Protein AF-A0A1R3JN02-F1 (afdb_monomer_lite)

Organism: NCBI:txid93759

pLDDT: mean 73.79, std 17.08, range [38.53, 96.44]

Secondary structure (DSSP, 8-state):
--TT---TT-EEEEEETTTTEEEEEEEEEEEEEE-TTS-EEEEEEEEEEEE-S-----PPPPTTT---TT--EEEEEEHHHHHTTT---THHHHHHTT-SHHHHHHHHHHHHHHHHHHT-

Sequence (120 aa):
MGLNTLNPGDHIYSYRQIHTFSHHGIYVGKGTVTKLNNEEVEINDAVIHFMGFGKCSNQIPCEKCGHSSRRIGVAITCLDCFLQGEAQSNQFAGSIFGFGLGGLAAYNIAKGIHEVITED

InterPro domains:
  IPR007053 LRAT domain [PF04970] (6-87)

Foldseek 3Di:
DPPPDADAQDWDWEAADPRPDIKIWTFHQWDWAQAPVRDIDIDGQKIFTQAADDDADPDDQDPGRNDHNPDHGTHIDHPCVRCVRPPDDCPVVCVVVQVDPVNVVVVVVVVVVVVVVVVD

Radius of gyration: 19.95 Å; chains: 1; bounding box: 51×23×56 Å

Structure (mmCIF, N/CA/C/O backbone):
data_AF-A0A1R3JN02-F1
#
_entry.id   AF-A0A1R3JN02-F1
#
loop_
_atom_site.group_PDB
_atom_site.id
_atom_site.type_symbol
_atom_site.label_atom_id
_atom_site.label_alt_id
_atom_site.label_comp_id
_atom_site.label_asym_id
_atom_site.label_entity_id
_atom_site.label_seq_id
_atom_site.pdbx_PDB_ins_code
_atom_site.Cartn_x
_atom_site.Cartn_y
_atom_site.Cartn_z
_atom_site.occupancy
_atom_site.B_iso_or_equiv
_atom_site.auth_seq_id
_atom_site.auth_comp_id
_atom_site.auth_asym_id
_atom_site.auth_atom_id
_atom_site.pdbx_PDB_model_num
ATOM 1 N N . MET A 1 1 ? 1.037 6.866 -12.573 1.00 42.72 1 MET A N 1
ATOM 2 C CA . MET A 1 1 ? -0.183 6.234 -13.115 1.00 42.72 1 MET A CA 1
ATOM 3 C C . MET A 1 1 ? -1.359 7.085 -12.676 1.00 42.72 1 MET A C 1
ATOM 5 O O . MET A 1 1 ? -1.351 7.522 -11.532 1.00 42.72 1 MET A O 1
ATOM 9 N N . GLY A 1 2 ? -2.277 7.431 -13.582 1.00 39.78 2 GLY A N 1
ATOM 10 C CA . GLY A 1 2 ? -3.469 8.202 -13.215 1.00 39.78 2 GLY A CA 1
ATOM 11 C C . GLY A 1 2 ? -4.318 7.399 -12.231 1.00 39.78 2 GLY A C 1
ATOM 12 O O . GLY A 1 2 ? -4.494 6.204 -12.435 1.00 39.78 2 GLY A O 1
ATOM 13 N N . LEU A 1 3 ? -4.821 8.040 -11.174 1.00 48.88 3 LEU A N 1
ATOM 14 C CA . LEU A 1 3 ? -5.574 7.422 -10.067 1.00 48.88 3 LEU A CA 1
ATOM 15 C C . LEU A 1 3 ? -6.886 6.703 -10.474 1.00 48.88 3 LEU A C 1
ATOM 17 O O . LEU A 1 3 ? -7.601 6.220 -9.606 1.00 48.88 3 LEU A O 1
ATOM 21 N N . ASN A 1 4 ? -7.213 6.602 -11.765 1.00 53.69 4 ASN A N 1
ATOM 22 C CA . ASN A 1 4 ? -8.535 6.193 -12.248 1.00 53.69 4 ASN A CA 1
ATOM 23 C C . ASN A 1 4 ? -8.646 4.710 -12.659 1.00 53.69 4 ASN A C 1
ATOM 25 O O . ASN A 1 4 ? -9.642 4.341 -13.273 1.00 53.69 4 ASN A O 1
ATOM 29 N N . THR A 1 5 ? -7.654 3.859 -12.366 1.00 70.31 5 THR A N 1
ATOM 30 C CA . THR A 1 5 ? -7.660 2.440 -12.790 1.00 70.31 5 THR A CA 1
ATOM 31 C C . THR A 1 5 ? -6.955 1.502 -11.800 1.00 70.31 5 THR A C 1
ATOM 33 O O . THR A 1 5 ? -6.136 0.690 -12.221 1.00 70.31 5 THR A O 1
ATOM 36 N N . LEU A 1 6 ? -7.197 1.632 -10.493 1.00 83.19 6 LEU A N 1
ATOM 37 C CA . LEU A 1 6 ? -6.716 0.635 -9.528 1.00 83.19 6 LEU A CA 1
ATOM 38 C C . LEU A 1 6 ? -7.775 -0.449 -9.325 1.00 83.19 6 LEU A C 1
ATOM 40 O O . LEU A 1 6 ? -8.900 -0.150 -8.928 1.00 83.19 6 LEU A O 1
ATOM 44 N N . ASN A 1 7 ? -7.402 -1.701 -9.580 1.00 90.06 7 ASN A N 1
ATOM 45 C CA . ASN A 1 7 ? -8.220 -2.878 -9.317 1.00 90.06 7 ASN A CA 1
ATOM 46 C C . ASN A 1 7 ? -7.667 -3.658 -8.117 1.00 90.06 7 ASN A C 1
ATOM 48 O O . ASN A 1 7 ? -6.447 -3.734 -7.940 1.00 90.06 7 ASN A O 1
ATOM 52 N N . PRO A 1 8 ? -8.531 -4.261 -7.280 1.00 93.50 8 PRO A N 1
ATOM 53 C CA . PRO A 1 8 ? -8.083 -5.154 -6.219 1.00 93.50 8 PRO A CA 1
ATOM 54 C C . PRO A 1 8 ? -7.126 -6.232 -6.747 1.00 93.50 8 PRO A C 1
ATOM 56 O O . PRO A 1 8 ? -7.436 -6.926 -7.714 1.00 93.50 8 PRO A O 1
ATOM 59 N N . GLY A 1 9 ? -5.970 -6.372 -6.100 1.00 87.62 9 GLY A N 1
ATOM 60 C CA . GLY A 1 9 ? -4.883 -7.265 -6.505 1.00 87.62 9 GLY A CA 1
ATOM 61 C C . GLY A 1 9 ? -3.746 -6.580 -7.268 1.00 87.62 9 GLY A C 1
ATOM 62 O O . GLY A 1 9 ? -2.682 -7.184 -7.407 1.00 87.62 9 GLY A O 1
ATOM 63 N N . ASP A 1 10 ? -3.913 -5.330 -7.709 1.00 88.94 10 ASP A N 1
ATOM 64 C CA . ASP A 1 10 ? -2.857 -4.605 -8.416 1.00 88.94 10 ASP A CA 1
ATOM 65 C C . ASP A 1 10 ? -1.643 -4.368 -7.513 1.00 88.94 10 ASP A C 1
ATOM 67 O O . ASP A 1 10 ? -1.746 -3.814 -6.415 1.00 88.94 10 ASP A O 1
ATOM 71 N N . HIS A 1 11 ? -0.460 -4.733 -8.009 1.00 88.81 11 HIS A N 1
ATOM 72 C CA . HIS A 1 11 ? 0.794 -4.300 -7.408 1.00 88.81 11 HIS A CA 1
ATOM 73 C C . HIS A 1 11 ? 1.018 -2.817 -7.716 1.00 88.81 11 HIS A C 1
ATOM 75 O O . HIS A 1 11 ? 1.111 -2.405 -8.873 1.00 88.81 11 HIS A O 1
ATOM 81 N N . ILE A 1 12 ? 1.142 -2.020 -6.662 1.00 87.06 12 ILE A N 1
ATOM 82 C CA . ILE A 1 12 ? 1.363 -0.581 -6.719 1.00 87.06 12 ILE A CA 1
ATOM 83 C C . ILE A 1 12 ? 2.705 -0.228 -6.083 1.00 87.06 12 ILE A C 1
ATOM 85 O O . ILE A 1 12 ? 3.173 -0.886 -5.152 1.00 87.06 12 ILE A O 1
ATOM 89 N N . TYR A 1 13 ? 3.334 0.837 -6.570 1.00 84.31 13 TYR A N 1
ATOM 90 C CA . TYR A 1 13 ? 4.567 1.367 -5.999 1.00 84.31 13 TYR A CA 1
ATOM 91 C C . TYR A 1 13 ? 4.531 2.899 -5.946 1.00 84.31 13 TYR A C 1
ATOM 93 O O . TYR A 1 13 ? 3.916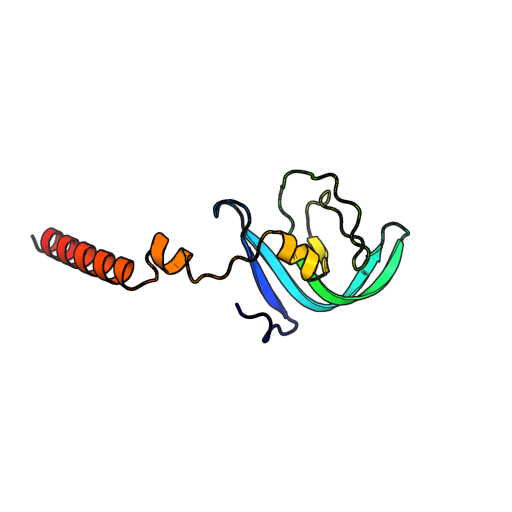 3.546 -6.797 1.00 84.31 13 TYR A O 1
ATOM 101 N N . SER A 1 14 ? 5.188 3.485 -4.945 1.00 77.25 14 SER A N 1
ATOM 102 C CA . SER A 1 14 ? 5.395 4.932 -4.817 1.00 77.25 14 SER A CA 1
ATOM 103 C C . SER A 1 14 ? 6.871 5.222 -4.524 1.00 77.25 14 SER A C 1
ATOM 105 O O . SER A 1 14 ? 7.515 4.51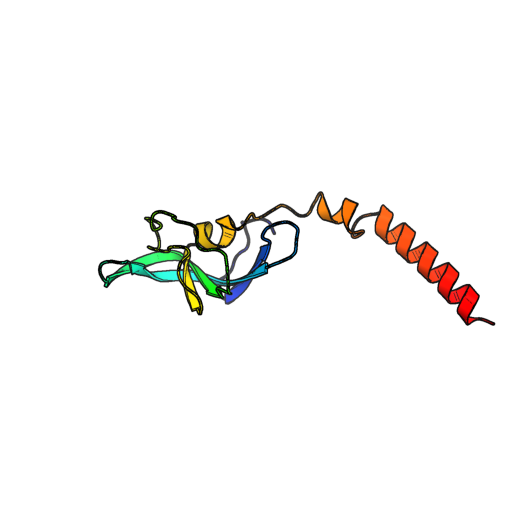2 -3.753 1.00 77.25 14 SER A O 1
ATOM 107 N N . TYR A 1 15 ? 7.449 6.233 -5.174 1.00 67.81 15 TYR A N 1
ATOM 108 C CA . TYR A 1 15 ? 8.845 6.630 -4.943 1.00 67.81 15 TYR A CA 1
ATOM 109 C C . TYR A 1 15 ? 8.939 7.605 -3.765 1.00 67.81 15 TYR A C 1
ATOM 111 O O . TYR A 1 15 ? 8.074 8.456 -3.622 1.00 67.81 15 TYR A O 1
ATOM 119 N N . ARG A 1 16 ? 10.005 7.524 -2.956 1.00 64.25 16 ARG A N 1
ATOM 120 C CA . ARG A 1 16 ? 10.381 8.556 -1.969 1.00 64.25 16 ARG A CA 1
ATOM 121 C C . ARG A 1 16 ? 11.745 9.157 -2.311 1.00 64.25 16 ARG A C 1
ATOM 123 O O . ARG A 1 16 ? 12.605 8.462 -2.842 1.00 64.25 16 ARG A O 1
ATOM 130 N N . GLN A 1 17 ? 11.921 10.436 -1.955 1.00 50.69 17 GLN A N 1
ATOM 131 C CA . GLN A 1 17 ? 13.187 11.190 -1.860 1.00 50.69 17 GLN A CA 1
ATOM 132 C C . GLN A 1 17 ? 14.287 10.784 -2.860 1.00 50.69 17 GLN A C 1
ATOM 134 O O . GLN A 1 17 ? 15.063 9.856 -2.624 1.00 50.69 17 GLN A O 1
ATOM 139 N N . ILE A 1 18 ? 14.409 11.557 -3.945 1.00 50.19 18 ILE A N 1
ATOM 140 C CA . ILE A 1 18 ? 15.545 11.494 -4.884 1.00 50.19 18 ILE A CA 1
ATOM 141 C C . ILE A 1 18 ? 15.781 10.063 -5.419 1.00 50.19 18 ILE A C 1
ATOM 143 O O . ILE A 1 18 ? 16.911 9.625 -5.589 1.00 50.19 18 ILE A O 1
ATOM 147 N N . HIS A 1 19 ? 14.701 9.314 -5.674 1.00 52.50 19 HIS A N 1
ATOM 148 C CA . HIS A 1 19 ? 14.727 8.011 -6.357 1.00 52.50 19 HIS A CA 1
ATOM 149 C C . HIS A 1 19 ? 15.564 6.901 -5.685 1.00 52.50 19 HIS A C 1
ATOM 151 O O . HIS A 1 19 ? 15.924 5.930 -6.344 1.00 52.50 19 HIS A O 1
ATOM 157 N N . THR A 1 20 ? 15.857 7.000 -4.384 1.00 54.41 20 THR A N 1
ATOM 158 C CA . THR A 1 20 ? 16.676 5.991 -3.675 1.00 54.41 20 THR A CA 1
ATOM 159 C C . THR A 1 20 ? 15.862 4.872 -3.022 1.00 54.41 20 THR A C 1
ATOM 161 O O . THR A 1 20 ? 16.427 3.843 -2.655 1.00 54.41 20 THR A O 1
ATOM 164 N N . PHE A 1 21 ? 14.543 5.044 -2.882 1.00 60.81 21 PHE A N 1
ATOM 165 C CA . PHE A 1 21 ? 13.667 4.060 -2.248 1.00 60.81 21 PHE A CA 1
ATOM 166 C C . PHE A 1 21 ? 12.262 4.067 -2.861 1.00 60.81 21 PHE A C 1
ATOM 168 O O . PHE A 1 21 ? 11.665 5.127 -3.070 1.00 60.81 21 PHE A O 1
ATOM 175 N N . SER A 1 22 ? 11.720 2.877 -3.116 1.00 68.62 22 SER A N 1
ATOM 176 C CA . SER A 1 22 ? 10.330 2.667 -3.517 1.00 68.62 22 SER A CA 1
ATOM 177 C C . SER A 1 22 ? 9.570 1.935 -2.417 1.00 68.62 22 SER A C 1
ATOM 179 O O . SER A 1 22 ? 9.988 0.893 -1.916 1.00 68.62 22 SER A O 1
ATOM 181 N N . HIS A 1 23 ? 8.418 2.480 -2.048 1.00 78.75 23 HIS A N 1
ATOM 182 C CA . HIS A 1 23 ? 7.417 1.737 -1.306 1.00 78.75 23 HIS A CA 1
ATOM 183 C C . HIS A 1 23 ? 6.644 0.857 -2.282 1.00 78.75 23 HIS A C 1
ATOM 185 O O . HIS A 1 23 ? 6.251 1.317 -3.351 1.00 78.75 23 HIS A O 1
ATOM 191 N N . HIS A 1 24 ? 6.404 -0.389 -1.894 1.00 85.88 24 HIS A N 1
ATOM 192 C CA . HIS A 1 24 ? 5.637 -1.356 -2.671 1.00 85.88 24 HIS A CA 1
ATOM 193 C C . HIS A 1 24 ? 4.402 -1.784 -1.888 1.00 85.88 24 HIS A C 1
ATOM 195 O O . HIS A 1 24 ? 4.416 -1.805 -0.653 1.00 85.88 24 HIS A O 1
ATOM 201 N N . GLY A 1 25 ? 3.334 -2.133 -2.591 1.00 90.19 25 GLY A N 1
ATOM 202 C CA . GLY A 1 25 ? 2.123 -2.633 -1.967 1.00 90.19 25 GLY A CA 1
ATOM 203 C C . GLY A 1 25 ? 1.164 -3.283 -2.948 1.00 90.19 25 GLY A C 1
ATOM 204 O O . GLY A 1 25 ? 1.390 -3.274 -4.153 1.00 90.19 25 GLY A O 1
ATOM 205 N N . ILE A 1 26 ? 0.090 -3.858 -2.422 1.00 94.12 26 ILE A N 1
ATOM 206 C CA . ILE A 1 26 ? -0.996 -4.449 -3.208 1.00 94.12 26 ILE A CA 1
ATOM 207 C C . ILE A 1 26 ? -2.264 -3.664 -2.895 1.00 94.12 26 ILE A C 1
ATOM 209 O O . ILE A 1 26 ? -2.638 -3.553 -1.725 1.00 94.12 26 ILE A O 1
ATOM 213 N N . TYR A 1 27 ? -2.913 -3.105 -3.914 1.00 94.19 27 TYR A N 1
ATOM 214 C CA . TYR A 1 27 ? -4.198 -2.435 -3.744 1.00 94.19 27 TYR A CA 1
ATOM 215 C C . TYR A 1 27 ? -5.283 -3.471 -3.444 1.00 94.19 27 TYR A C 1
ATOM 217 O O . TYR A 1 27 ? -5.408 -4.478 -4.134 1.00 94.19 27 TYR A O 1
ATOM 225 N N . VAL A 1 28 ? -6.064 -3.233 -2.398 1.00 96.12 28 VAL A N 1
ATOM 226 C CA . VAL A 1 28 ? -7.095 -4.158 -1.908 1.00 96.12 28 VAL A CA 1
ATOM 227 C C . VAL A 1 28 ? -8.493 -3.687 -2.315 1.00 96.12 28 VAL A C 1
ATOM 229 O O . VAL A 1 28 ? -9.414 -4.490 -2.428 1.00 96.12 28 VAL A O 1
ATOM 232 N N . GLY A 1 29 ? -8.680 -2.387 -2.552 1.00 93.69 29 GLY A N 1
ATOM 233 C CA . GLY A 1 29 ? -10.014 -1.803 -2.657 1.00 93.69 29 GLY A CA 1
ATOM 234 C C . GLY A 1 29 ? -10.626 -1.678 -1.269 1.00 93.69 29 GLY A C 1
ATOM 235 O O . GLY A 1 29 ? -10.255 -0.780 -0.523 1.00 93.69 29 GLY A O 1
ATOM 236 N N . LYS A 1 30 ? -11.536 -2.574 -0.887 1.00 96.44 30 LYS A N 1
ATOM 237 C CA . LYS A 1 30 ? -12.148 -2.558 0.450 1.00 96.44 30 LYS A CA 1
ATOM 238 C C . LYS A 1 30 ? -11.417 -3.515 1.389 1.00 96.44 30 LYS A C 1
ATOM 240 O O . LYS A 1 30 ? -11.239 -4.679 1.041 1.00 96.44 30 LYS A O 1
ATOM 245 N N . GLY A 1 31 ? -11.006 -3.045 2.564 1.00 93.94 31 GLY A N 1
ATOM 246 C CA . GLY A 1 31 ? -10.294 -3.880 3.531 1.00 93.94 31 GLY A CA 1
ATOM 247 C C . GLY A 1 31 ? -10.440 -3.417 4.975 1.00 93.94 31 GLY A C 1
ATOM 248 O O . GLY A 1 31 ? -10.763 -2.261 5.247 1.00 93.94 31 GLY A O 1
ATOM 249 N N . THR A 1 32 ? -10.159 -4.335 5.896 1.00 95.31 32 THR A N 1
ATOM 250 C CA . THR A 1 32 ? -10.208 -4.103 7.341 1.00 95.31 32 THR A CA 1
ATOM 251 C C . THR A 1 32 ? -8.863 -3.598 7.853 1.00 95.31 32 THR A C 1
ATOM 253 O O . THR A 1 32 ? -7.808 -4.131 7.507 1.00 95.31 32 THR A O 1
ATOM 256 N N . VAL A 1 33 ? -8.890 -2.587 8.716 1.00 91.12 33 VAL A N 1
ATOM 257 C CA . VAL A 1 33 ? -7.717 -2.063 9.426 1.00 91.12 33 VAL A CA 1
ATOM 258 C C . VAL A 1 33 ? -7.946 -2.108 10.929 1.00 91.12 33 VAL A C 1
ATOM 260 O O . VAL A 1 33 ? -9.042 -1.824 11.406 1.00 91.12 33 VAL A O 1
ATOM 263 N N . THR A 1 34 ? -6.895 -2.419 11.684 1.00 89.00 34 THR A N 1
ATOM 264 C CA . THR A 1 34 ? -6.920 -2.391 13.151 1.00 89.00 34 THR A CA 1
ATOM 265 C C . THR A 1 34 ? -6.338 -1.072 13.652 1.00 89.00 34 THR A C 1
ATOM 267 O O . THR A 1 34 ? -5.149 -0.791 13.463 1.00 89.00 34 THR A O 1
ATOM 270 N N . LYS A 1 35 ? -7.161 -0.251 14.307 1.00 83.31 35 LYS A N 1
ATOM 271 C CA . LYS A 1 35 ? -6.721 1.002 14.935 1.00 83.31 35 LYS A CA 1
ATOM 272 C C . LYS A 1 35 ? -5.951 0.741 16.236 1.00 83.31 35 LYS A C 1
ATOM 274 O O . LYS A 1 35 ? -5.901 -0.369 16.757 1.00 83.31 35 LYS A O 1
ATOM 279 N N . LEU A 1 36 ? -5.319 1.787 16.779 1.00 78.62 36 LEU A N 1
ATOM 280 C CA . LEU A 1 36 ? -4.501 1.707 18.004 1.00 78.62 36 LEU A CA 1
ATOM 28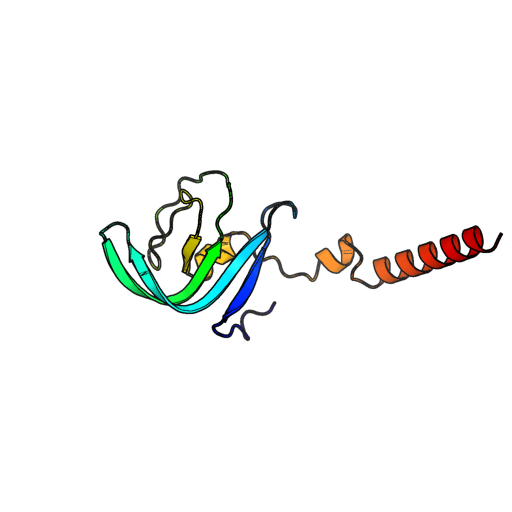1 C C . LEU A 1 36 ? -5.275 1.242 19.248 1.00 78.62 36 LEU A C 1
ATOM 283 O O . LEU A 1 36 ? -4.672 0.707 20.171 1.00 78.62 36 LEU A O 1
ATOM 287 N N . ASN A 1 37 ? -6.588 1.449 19.274 1.00 83.88 37 ASN A N 1
ATOM 288 C CA . ASN A 1 37 ? -7.510 0.997 20.317 1.00 83.88 37 ASN A CA 1
ATOM 289 C C . ASN A 1 37 ? -8.006 -0.452 20.107 1.00 83.88 37 ASN A C 1
ATOM 291 O O . ASN A 1 37 ? -8.955 -0.851 20.773 1.00 83.88 37 ASN A O 1
ATOM 295 N N . ASN A 1 38 ? -7.390 -1.226 19.201 1.00 84.62 38 ASN A N 1
ATOM 296 C CA . ASN A 1 38 ? -7.813 -2.570 18.775 1.00 84.62 38 ASN A CA 1
ATOM 297 C C . ASN A 1 38 ? -9.204 -2.630 18.121 1.00 84.62 38 ASN A C 1
ATOM 299 O O . ASN A 1 38 ? -9.808 -3.695 18.038 1.00 84.62 38 ASN A O 1
ATOM 303 N N . GLU A 1 39 ? -9.711 -1.499 17.643 1.00 89.56 39 GLU A N 1
ATOM 304 C CA . GLU A 1 39 ? -10.943 -1.455 16.866 1.00 89.56 39 GLU A CA 1
ATOM 305 C C . GLU A 1 39 ? -10.666 -1.867 15.416 1.00 89.56 39 GLU A C 1
ATOM 307 O O . GLU A 1 39 ? -9.753 -1.333 14.778 1.00 89.56 39 GLU A O 1
ATOM 312 N N . GLU A 1 40 ? -11.458 -2.803 14.897 1.00 93.31 40 GLU A N 1
ATOM 313 C CA . GLU A 1 40 ? -11.445 -3.191 13.488 1.00 93.31 40 GLU A CA 1
ATOM 314 C C . GLU A 1 40 ? -12.443 -2.339 12.708 1.00 93.31 40 GLU A C 1
ATOM 316 O O . GLU A 1 40 ? -13.634 -2.305 13.016 1.00 93.31 40 GLU A O 1
ATOM 321 N N . VAL A 1 41 ? -11.945 -1.634 11.696 1.00 94.06 41 VAL A N 1
ATOM 322 C CA . VAL A 1 41 ? -12.747 -0.728 10.874 1.00 94.06 41 VAL A CA 1
ATOM 323 C C . VAL A 1 41 ? -12.571 -1.089 9.409 1.00 94.06 41 VAL A C 1
ATOM 325 O O . VAL A 1 41 ? -11.454 -1.266 8.929 1.00 94.06 41 VAL A O 1
ATOM 328 N N . GLU A 1 42 ? -13.681 -1.163 8.684 1.00 96.19 42 GLU A N 1
ATOM 329 C CA . GLU A 1 42 ? -13.684 -1.297 7.230 1.00 96.19 42 GLU A CA 1
ATOM 330 C C . GLU A 1 42 ? -13.365 0.048 6.575 1.00 96.19 42 GLU A C 1
ATOM 332 O O . GLU A 1 42 ? -14.027 1.054 6.843 1.00 96.19 42 GLU A O 1
ATOM 337 N N . ILE A 1 43 ? -12.386 0.063 5.675 1.00 95.12 43 ILE A N 1
ATOM 338 C CA . ILE A 1 43 ? -12.037 1.238 4.877 1.00 95.12 43 ILE A CA 1
ATOM 339 C C . ILE A 1 43 ? -12.083 0.916 3.383 1.00 95.12 43 ILE A C 1
ATOM 341 O O . ILE A 1 43 ? -11.864 -0.218 2.955 1.00 95.12 43 ILE A O 1
ATOM 345 N N . ASN A 1 44 ? -12.345 1.949 2.585 1.00 95.12 44 ASN A N 1
ATOM 346 C CA . ASN A 1 44 ? -12.113 1.915 1.145 1.00 95.12 44 ASN A CA 1
ATOM 347 C C . ASN A 1 44 ? -10.668 2.330 0.844 1.00 95.12 44 ASN A C 1
ATOM 349 O O . ASN A 1 44 ? -10.006 2.967 1.669 1.00 95.12 44 ASN A O 1
ATOM 353 N N . ASP A 1 45 ? -10.205 1.977 -0.350 1.00 93.62 45 ASP A N 1
ATOM 354 C CA . ASP A 1 45 ? -8.848 2.208 -0.835 1.00 93.62 45 ASP A CA 1
ATOM 355 C C . ASP A 1 45 ? -7.765 1.674 0.115 1.00 93.62 45 ASP A C 1
ATOM 357 O O . ASP A 1 45 ? -6.780 2.347 0.415 1.00 93.62 45 ASP A O 1
ATOM 361 N N . ALA A 1 46 ? -7.957 0.457 0.621 1.00 95.12 46 ALA A N 1
ATOM 362 C CA . ALA A 1 46 ? -6.971 -0.237 1.436 1.00 95.12 46 ALA A CA 1
ATOM 363 C C . ALA A 1 46 ? -5.787 -0.735 0.590 1.00 95.12 46 ALA A C 1
ATOM 365 O O . ALA A 1 46 ? -5.932 -1.097 -0.580 1.00 95.12 46 ALA A O 1
ATOM 366 N N . VAL A 1 47 ? -4.608 -0.784 1.204 1.00 93.06 47 VAL A N 1
ATOM 367 C CA . VAL A 1 47 ? -3.355 -1.238 0.598 1.00 93.06 47 VAL A CA 1
ATOM 368 C C . VAL A 1 47 ? -2.625 -2.147 1.576 1.00 93.06 47 VAL A C 1
ATOM 370 O O . VAL A 1 47 ? -2.382 -1.759 2.716 1.00 93.06 47 VAL A O 1
ATOM 373 N N . ILE A 1 48 ? -2.208 -3.329 1.124 1.00 93.88 48 ILE A N 1
ATOM 374 C CA . ILE A 1 48 ? -1.185 -4.114 1.824 1.00 93.88 48 ILE A CA 1
ATOM 375 C C . ILE A 1 48 ? 0.156 -3.453 1.520 1.00 93.88 48 ILE A C 1
ATOM 377 O O . ILE A 1 48 ? 0.659 -3.550 0.405 1.00 93.88 48 ILE A O 1
ATOM 381 N N . HIS A 1 49 ? 0.716 -2.741 2.489 1.00 89.31 49 HIS A N 1
ATOM 382 C CA . HIS A 1 49 ? 1.945 -1.969 2.360 1.00 89.31 49 HIS A CA 1
ATOM 383 C C . HIS A 1 49 ? 3.142 -2.770 2.875 1.00 89.31 49 HIS A C 1
ATOM 385 O O . HIS A 1 49 ? 3.180 -3.182 4.037 1.00 89.31 49 HIS A O 1
ATOM 391 N N . PHE A 1 50 ? 4.145 -2.951 2.016 1.00 87.62 50 PHE A N 1
ATOM 392 C CA . PHE A 1 50 ? 5.432 -3.537 2.374 1.00 87.62 50 PHE A CA 1
ATOM 393 C C . PHE A 1 50 ? 6.376 -2.438 2.869 1.00 87.62 50 PHE A C 1
ATOM 395 O O . PHE A 1 50 ? 6.954 -1.670 2.095 1.00 87.62 50 PHE A O 1
ATOM 402 N N . MET A 1 51 ? 6.497 -2.329 4.189 1.00 80.00 51 MET A N 1
ATOM 403 C CA . MET A 1 51 ? 7.274 -1.295 4.857 1.00 80.00 51 MET A CA 1
ATOM 404 C C . MET A 1 51 ? 8.697 -1.779 5.134 1.00 80.00 51 MET A C 1
ATOM 406 O O . MET A 1 51 ? 8.923 -2.676 5.949 1.00 80.00 51 MET A O 1
ATOM 410 N N . GLY A 1 52 ? 9.663 -1.148 4.466 1.00 71.94 52 GLY A N 1
ATOM 411 C CA . GLY A 1 52 ? 11.086 -1.312 4.755 1.00 71.94 52 GLY A CA 1
ATOM 412 C C . GLY A 1 52 ? 11.569 -0.427 5.907 1.00 71.94 52 GLY A C 1
ATOM 413 O O . GLY A 1 52 ? 10.810 0.342 6.500 1.00 71.94 52 GLY A O 1
ATOM 414 N N . PHE A 1 53 ? 12.865 -0.511 6.203 1.00 61.78 53 PHE A N 1
ATOM 415 C CA . PHE A 1 53 ? 13.525 0.385 7.150 1.00 61.78 53 PHE A CA 1
ATOM 416 C C . PHE A 1 53 ? 13.457 1.832 6.644 1.00 61.78 53 PHE A C 1
ATOM 418 O O . PHE A 1 53 ? 14.065 2.175 5.633 1.00 61.78 53 PHE A O 1
ATOM 425 N N . GLY A 1 54 ? 12.721 2.687 7.353 1.00 58.91 54 GLY A N 1
ATOM 426 C CA . GLY A 1 54 ? 12.568 4.103 7.030 1.00 58.91 54 GLY A CA 1
ATOM 427 C C . GLY A 1 54 ? 12.745 4.978 8.265 1.00 58.91 54 GLY A C 1
ATOM 428 O O . GLY A 1 54 ? 12.571 4.523 9.395 1.00 58.91 54 GLY A O 1
ATOM 429 N N . LYS A 1 55 ? 13.111 6.250 8.062 1.00 44.97 55 LYS A N 1
ATOM 430 C CA . LYS A 1 55 ? 13.240 7.210 9.166 1.00 44.97 55 LYS A CA 1
ATOM 431 C C . LYS A 1 55 ? 11.889 7.378 9.864 1.00 44.97 55 LYS A C 1
ATOM 433 O O . LYS A 1 55 ? 10.899 7.749 9.237 1.00 44.97 55 LYS A O 1
ATOM 438 N N . CYS A 1 56 ? 11.879 7.144 11.173 1.00 48.56 56 CYS A N 1
ATOM 439 C CA . CYS A 1 56 ? 10.753 7.435 12.047 1.00 48.56 56 CYS A CA 1
ATOM 440 C C . CYS A 1 56 ? 10.442 8.934 11.981 1.00 48.56 56 CYS A C 1
ATOM 442 O O . CYS A 1 56 ? 11.257 9.745 12.418 1.00 48.56 56 CYS A O 1
ATOM 444 N N . SER A 1 57 ? 9.271 9.313 11.477 1.00 53.03 57 SER A N 1
ATOM 445 C CA . SER A 1 57 ? 8.733 10.647 11.737 1.00 53.03 57 SER A CA 1
ATOM 446 C C . SER A 1 57 ? 7.710 10.563 12.869 1.00 53.03 57 SER A C 1
ATOM 448 O O . SER A 1 57 ? 6.987 9.574 12.991 1.00 53.03 57 SER A O 1
ATOM 450 N N . ASN A 1 58 ? 7.650 11.574 13.732 1.00 48.56 58 ASN A N 1
ATOM 451 C CA . ASN A 1 58 ? 6.575 11.689 14.717 1.00 48.56 58 ASN A CA 1
ATOM 452 C C . ASN A 1 58 ? 5.307 12.161 13.993 1.00 48.56 58 ASN A C 1
ATOM 454 O O . ASN A 1 58 ? 4.950 13.332 14.063 1.00 48.56 58 ASN A O 1
ATOM 458 N N . GLN A 1 59 ? 4.669 11.267 13.239 1.00 63.31 59 GLN A N 1
ATOM 459 C CA . GLN A 1 59 ? 3.372 11.533 12.628 1.00 63.31 59 GLN A CA 1
ATOM 460 C C . GLN A 1 59 ? 2.252 11.060 13.549 1.00 63.31 59 GLN A C 1
ATOM 462 O O . GLN A 1 59 ? 2.283 9.947 14.082 1.00 63.31 59 GLN A O 1
ATOM 467 N N . ILE A 1 60 ? 1.271 11.942 13.725 1.00 74.12 60 ILE A N 1
ATOM 468 C CA . ILE A 1 60 ? -0.021 11.634 14.335 1.00 74.12 60 ILE A CA 1
ATOM 469 C C . ILE A 1 60 ? -0.631 10.450 13.559 1.00 74.12 60 ILE A C 1
ATOM 471 O O . ILE A 1 60 ? -0.555 10.450 12.327 1.00 74.12 60 ILE A O 1
ATOM 475 N N . PRO A 1 61 ? -1.190 9.429 14.237 1.00 83.31 61 PRO A N 1
ATOM 476 C CA . PRO A 1 61 ? -1.811 8.291 13.568 1.00 83.31 61 PRO A CA 1
ATOM 477 C C . PRO A 1 61 ? -2.885 8.740 12.576 1.00 83.31 61 PRO A C 1
ATOM 479 O O . PRO A 1 61 ? -3.679 9.628 12.877 1.00 83.31 61 PRO A O 1
ATOM 482 N N . CYS A 1 62 ? -2.935 8.107 11.406 1.00 85.31 62 CYS A N 1
ATOM 483 C CA . CYS A 1 62 ? -3.960 8.399 10.411 1.00 85.31 62 CYS A CA 1
ATOM 484 C C . CYS A 1 62 ? -5.364 8.144 10.981 1.00 85.31 62 CYS A C 1
ATOM 486 O O . CYS A 1 62 ? -5.643 7.056 11.478 1.00 85.31 62 CYS A O 1
ATOM 488 N N . GLU A 1 63 ? -6.285 9.095 10.846 1.00 86.88 63 GLU A N 1
ATOM 489 C CA . GLU A 1 63 ? -7.659 8.925 11.338 1.00 86.88 63 GLU A CA 1
ATOM 490 C C . GLU A 1 63 ? -8.429 7.825 10.591 1.00 86.88 63 GLU A C 1
ATOM 492 O O . GLU A 1 63 ? -9.246 7.125 11.197 1.00 86.88 63 GLU A O 1
ATOM 497 N N . LYS A 1 64 ? -8.134 7.633 9.293 1.00 88.62 64 LYS A N 1
ATOM 498 C CA . LYS A 1 64 ? -8.759 6.603 8.448 1.00 88.62 64 LYS A CA 1
ATOM 499 C C . LYS A 1 64 ? -8.264 5.206 8.816 1.00 88.62 64 LYS A C 1
ATOM 501 O O . LYS A 1 64 ? -9.063 4.356 9.188 1.00 88.62 64 LYS A O 1
ATOM 506 N N . CYS A 1 65 ? -6.950 4.980 8.725 1.00 89.12 65 CYS A N 1
ATOM 507 C CA . CYS A 1 65 ? -6.367 3.639 8.843 1.00 89.12 65 CYS A CA 1
ATOM 508 C C . CYS A 1 65 ? -5.573 3.368 10.127 1.00 89.12 65 CYS A C 1
ATOM 510 O O . CYS A 1 65 ? -5.062 2.269 10.307 1.00 89.12 65 CYS A O 1
ATOM 512 N N . GLY A 1 66 ? -5.410 4.352 11.013 1.00 87.00 66 GLY A N 1
ATOM 513 C CA . GLY A 1 66 ? -4.626 4.214 12.246 1.00 87.00 66 GLY A CA 1
ATOM 514 C C . GLY A 1 66 ? -3.113 4.095 12.032 1.00 87.00 66 GLY A C 1
ATOM 515 O O . GLY A 1 66 ? -2.370 3.910 12.998 1.00 87.00 66 GLY A O 1
ATOM 516 N N . HIS A 1 67 ? -2.637 4.187 10.786 1.00 85.50 67 HIS A N 1
ATOM 517 C CA . HIS A 1 67 ? -1.231 4.004 10.454 1.00 85.50 67 HIS A CA 1
ATOM 518 C C . HIS A 1 67 ? -0.343 5.108 11.049 1.00 85.50 67 HIS A C 1
ATOM 520 O O . HIS A 1 67 ? -0.687 6.288 10.999 1.00 85.50 67 HIS A O 1
ATOM 526 N N . SER A 1 68 ? 0.825 4.719 11.569 1.00 77.69 68 SER A N 1
ATOM 527 C CA . SER A 1 68 ? 1.907 5.619 11.979 1.00 77.69 68 SER A CA 1
ATOM 528 C C . SER A 1 68 ? 3.251 5.068 11.497 1.00 77.69 68 SER A C 1
ATOM 530 O O . SER A 1 68 ? 3.445 3.851 11.425 1.00 77.69 68 SER A O 1
ATOM 532 N N . SER A 1 69 ? 4.206 5.952 11.188 1.00 66.44 69 SER A N 1
ATOM 533 C CA . SER A 1 69 ? 5.457 5.617 10.479 1.00 66.44 69 SER A CA 1
ATOM 534 C C . SER A 1 69 ? 6.482 4.799 11.286 1.00 66.44 69 SER A C 1
ATOM 536 O O . SER A 1 69 ? 7.671 4.835 10.988 1.00 66.44 69 SER A O 1
ATOM 538 N N . ARG A 1 70 ? 6.063 4.114 12.355 1.00 64.19 70 ARG A N 1
ATOM 539 C CA . ARG A 1 70 ? 6.935 3.363 13.275 1.00 64.19 70 ARG A CA 1
ATOM 540 C C . ARG A 1 70 ? 6.983 1.858 13.001 1.00 64.19 70 ARG A C 1
ATOM 542 O O . ARG A 1 70 ? 7.633 1.140 13.754 1.00 64.19 70 ARG A O 1
ATOM 549 N N . ARG A 1 71 ? 6.276 1.367 11.978 1.00 65.25 71 ARG A N 1
ATOM 550 C CA . ARG A 1 71 ? 6.145 -0.073 11.710 1.00 65.25 71 ARG A CA 1
ATOM 551 C C . ARG A 1 71 ? 7.072 -0.513 10.575 1.00 65.25 71 ARG A C 1
ATOM 553 O O . ARG A 1 71 ? 7.074 0.092 9.510 1.00 65.25 71 ARG A O 1
ATOM 560 N N . ILE A 1 72 ? 7.842 -1.569 10.825 1.00 74.00 72 ILE A N 1
ATOM 561 C CA . ILE A 1 72 ? 8.578 -2.339 9.812 1.00 74.00 72 ILE A CA 1
ATOM 562 C C . ILE A 1 72 ? 7.793 -3.632 9.586 1.00 74.00 72 ILE A C 1
ATOM 564 O O . ILE A 1 72 ? 7.274 -4.200 10.549 1.00 74.00 72 ILE A O 1
ATOM 568 N N . GLY A 1 73 ? 7.714 -4.099 8.341 1.00 84.12 73 GLY A N 1
ATOM 569 C CA . GLY A 1 73 ? 7.030 -5.340 7.983 1.00 84.12 73 GLY A CA 1
ATOM 570 C C . GLY A 1 73 ? 5.860 -5.111 7.032 1.00 84.12 73 GLY A C 1
ATOM 571 O O . GLY A 1 73 ? 5.916 -4.245 6.163 1.00 84.12 73 GLY A O 1
ATOM 572 N N . VAL A 1 74 ? 4.808 -5.912 7.179 1.00 87.56 74 VAL A N 1
ATOM 573 C CA . VAL A 1 74 ? 3.604 -5.841 6.342 1.00 87.56 74 VAL A CA 1
ATOM 574 C C . VAL A 1 74 ? 2.474 -5.229 7.159 1.00 87.56 74 VAL A C 1
ATOM 576 O O . VAL A 1 74 ? 2.194 -5.690 8.264 1.00 87.56 74 VAL A O 1
ATOM 579 N N . ALA A 1 75 ? 1.832 -4.189 6.634 1.00 88.94 75 ALA A N 1
ATOM 580 C CA . ALA A 1 75 ? 0.700 -3.532 7.283 1.00 88.94 75 ALA A CA 1
ATOM 581 C C . ALA A 1 75 ? -0.396 -3.218 6.265 1.00 88.94 75 ALA A C 1
ATOM 583 O O . ALA A 1 75 ? -0.092 -2.931 5.112 1.00 88.94 75 ALA A O 1
ATOM 584 N N . ILE A 1 76 ? -1.661 -3.221 6.689 1.00 91.38 76 ILE A N 1
ATOM 585 C CA . ILE A 1 76 ? -2.753 -2.674 5.876 1.00 91.38 76 ILE A CA 1
ATOM 586 C C . ILE A 1 76 ? -2.879 -1.181 6.196 1.00 91.38 76 ILE A C 1
ATOM 588 O O . ILE A 1 76 ? -2.972 -0.794 7.362 1.00 91.38 76 ILE A O 1
ATOM 592 N N . THR A 1 77 ? -2.845 -0.338 5.170 1.00 91.25 77 THR A N 1
ATOM 593 C CA . THR A 1 77 ? -2.957 1.125 5.268 1.00 91.25 77 THR A CA 1
ATOM 594 C C . THR A 1 77 ? -4.014 1.638 4.292 1.00 91.25 77 THR A C 1
ATOM 596 O O . THR A 1 77 ? -4.500 0.887 3.449 1.00 91.25 77 THR A O 1
ATOM 599 N N . CYS A 1 78 ? -4.410 2.909 4.394 1.00 92.00 78 CYS A N 1
ATOM 600 C CA . CYS A 1 78 ? -5.154 3.546 3.308 1.00 92.00 78 CYS A CA 1
ATOM 601 C C . CYS A 1 78 ? -4.202 3.982 2.184 1.00 92.00 78 CYS A C 1
ATOM 603 O O . CYS A 1 78 ? -3.023 4.270 2.423 1.00 92.00 78 CYS A O 1
ATOM 605 N N . LEU A 1 79 ? -4.738 4.106 0.971 1.00 90.25 79 LEU A N 1
ATOM 606 C CA . LEU A 1 79 ? -4.007 4.537 -0.217 1.00 90.25 79 LEU A CA 1
ATOM 607 C C . LEU A 1 79 ? -3.318 5.892 -0.006 1.00 90.25 79 LEU A C 1
ATOM 609 O O . LEU A 1 79 ? -2.169 6.058 -0.399 1.00 90.25 79 LEU A O 1
ATOM 613 N N . ASP A 1 80 ? -3.953 6.829 0.700 1.00 87.25 80 ASP A N 1
ATOM 614 C CA . ASP A 1 80 ? -3.348 8.129 1.020 1.00 87.25 80 ASP A CA 1
ATOM 615 C C . ASP A 1 80 ? -2.043 7.981 1.822 1.00 87.25 80 ASP A C 1
ATOM 617 O O . ASP A 1 80 ? -1.042 8.622 1.500 1.00 87.25 80 ASP A O 1
ATOM 621 N N . CYS A 1 81 ? -2.019 7.108 2.837 1.00 86.31 81 CYS A N 1
ATOM 622 C CA . CYS A 1 81 ? -0.814 6.848 3.630 1.00 86.31 81 CYS A CA 1
ATOM 623 C C . CYS A 1 81 ? 0.279 6.156 2.808 1.00 86.31 81 CYS A C 1
ATOM 625 O O . CYS A 1 81 ? 1.461 6.441 3.000 1.00 86.31 81 CYS A O 1
ATOM 627 N N . PHE A 1 82 ? -0.104 5.289 1.869 1.00 85.81 82 PHE A N 1
ATOM 628 C CA . PHE A 1 82 ? 0.823 4.686 0.912 1.00 85.81 82 PHE A CA 1
ATOM 629 C C . PHE A 1 82 ? 1.430 5.728 -0.055 1.00 85.81 82 PHE A C 1
ATOM 631 O O . PHE A 1 82 ? 2.619 5.667 -0.384 1.00 85.81 82 PHE A O 1
ATOM 638 N N . LEU A 1 83 ? 0.633 6.713 -0.490 1.00 80.75 83 LEU A N 1
ATOM 639 C CA . LEU A 1 83 ? 1.023 7.748 -1.457 1.00 80.75 83 LEU A CA 1
ATOM 640 C C . LEU A 1 83 ? 1.715 8.970 -0.840 1.00 80.75 83 LEU A C 1
ATOM 642 O O . LEU A 1 83 ? 2.486 9.636 -1.533 1.00 80.75 83 LEU A O 1
ATOM 646 N N . GLN A 1 84 ? 1.524 9.255 0.454 1.00 73.06 84 GLN A N 1
ATOM 647 C CA . GLN A 1 84 ? 2.217 10.329 1.195 1.00 73.06 84 GLN A CA 1
ATOM 648 C C . GLN A 1 84 ? 3.750 10.144 1.272 1.00 73.06 84 GLN A C 1
ATOM 650 O O . GLN A 1 84 ? 4.461 10.935 1.897 1.00 73.06 84 GLN A O 1
ATOM 655 N N . GLY A 1 85 ? 4.273 9.126 0.580 1.00 56.91 85 GLY A N 1
ATOM 656 C CA . GLY A 1 85 ? 5.643 9.019 0.086 1.00 56.91 85 GLY A CA 1
ATOM 657 C C . GLY A 1 85 ? 6.080 10.000 -1.009 1.00 56.91 85 GLY A C 1
ATOM 658 O O . GLY A 1 85 ? 7.270 10.074 -1.258 1.00 56.91 85 GLY A O 1
ATOM 659 N N . GLU A 1 86 ? 5.181 10.807 -1.573 1.00 41.25 86 GLU A N 1
ATOM 660 C CA . GLU A 1 86 ? 5.343 11.572 -2.825 1.00 41.25 86 GLU A CA 1
ATOM 661 C C . GLU A 1 86 ? 5.135 10.722 -4.087 1.00 41.25 86 GLU A C 1
ATOM 663 O O . GLU A 1 86 ? 6.059 10.239 -4.737 1.00 41.25 86 GLU A O 1
ATOM 668 N N . ALA A 1 87 ? 3.882 10.621 -4.523 1.00 38.53 87 ALA A N 1
ATOM 669 C CA . ALA A 1 87 ? 3.585 10.290 -5.909 1.00 38.53 87 ALA A CA 1
ATOM 670 C C . ALA A 1 87 ? 3.913 11.496 -6.811 1.00 38.53 87 ALA A C 1
ATOM 672 O O . ALA A 1 87 ? 3.104 12.412 -6.943 1.00 38.53 87 ALA A O 1
ATOM 673 N N . GLN A 1 88 ? 5.089 11.509 -7.444 1.00 38.62 88 GLN A N 1
ATOM 674 C CA . GLN A 1 88 ? 5.390 12.476 -8.506 1.00 38.62 88 GLN A CA 1
ATOM 675 C C . GLN A 1 88 ? 5.044 11.896 -9.884 1.00 38.62 88 GLN A C 1
ATOM 677 O O . GLN A 1 88 ? 5.484 10.810 -10.269 1.00 38.62 88 GLN A O 1
ATOM 682 N N . SER A 1 89 ? 4.228 12.633 -10.640 1.00 41.25 89 SER A N 1
ATOM 683 C CA . SER A 1 89 ? 3.891 12.346 -12.033 1.00 41.25 89 SER A CA 1
ATOM 684 C C . SER A 1 89 ? 5.145 12.361 -12.916 1.00 41.25 89 SER A C 1
ATOM 686 O O . SER A 1 89 ? 5.906 13.325 -12.932 1.00 41.25 89 SER A O 1
ATOM 688 N N . ASN A 1 90 ? 5.324 11.304 -13.699 1.00 51.09 90 ASN A N 1
ATOM 689 C CA . ASN A 1 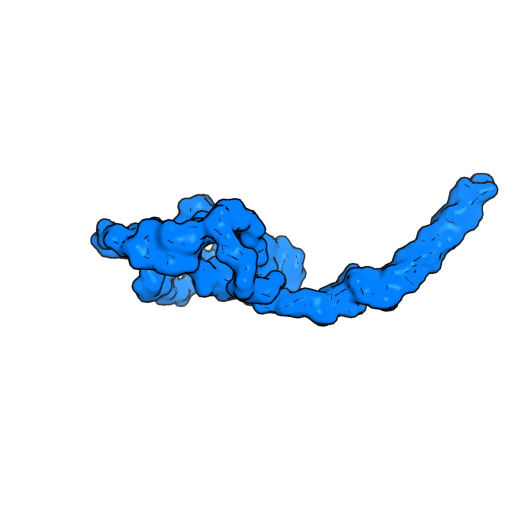90 ? 6.502 10.959 -14.500 1.00 51.09 90 ASN A CA 1
ATOM 690 C C . ASN A 1 90 ? 6.795 11.841 -15.735 1.00 51.09 90 ASN A C 1
ATOM 692 O O . ASN A 1 90 ? 7.623 11.452 -16.556 1.00 51.09 90 ASN A O 1
ATOM 696 N N . GLN A 1 91 ? 6.188 13.019 -15.890 1.00 47.22 91 GLN A N 1
ATOM 697 C CA . GLN A 1 91 ? 6.456 13.850 -17.074 1.00 47.22 91 GLN A CA 1
ATOM 698 C C . GLN A 1 91 ? 7.840 14.524 -17.032 1.00 47.22 91 GLN A C 1
ATOM 70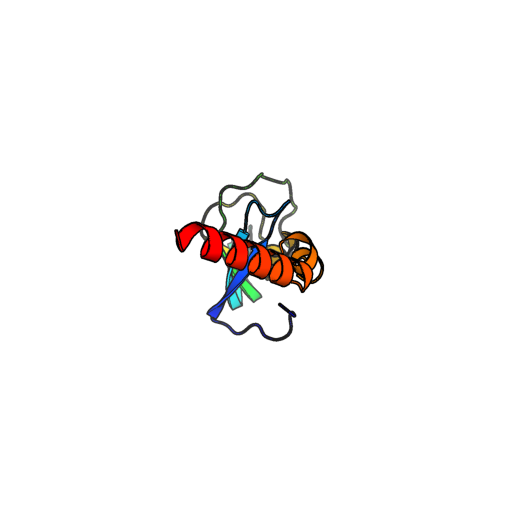0 O O . GLN A 1 91 ? 8.452 14.727 -18.074 1.00 47.22 91 GLN A O 1
ATOM 705 N N . PHE A 1 92 ? 8.390 14.800 -15.845 1.00 47.31 92 PHE A N 1
ATOM 706 C CA . PHE A 1 92 ? 9.712 15.432 -15.716 1.00 47.31 92 PHE A CA 1
ATOM 707 C C . PHE A 1 92 ? 10.871 14.416 -15.715 1.00 47.31 92 PHE A C 1
ATOM 709 O O . PHE A 1 92 ? 11.929 14.664 -16.290 1.00 47.31 92 PHE A O 1
ATOM 716 N N . ALA A 1 93 ? 10.651 13.226 -15.141 1.00 47.25 93 ALA A N 1
ATOM 717 C CA . ALA A 1 93 ? 11.647 12.153 -15.087 1.00 47.25 93 ALA A CA 1
ATOM 718 C C . ALA A 1 93 ? 11.964 11.562 -16.471 1.00 47.25 93 ALA A C 1
ATOM 720 O O . ALA A 1 93 ? 13.106 11.186 -16.717 1.00 47.25 93 ALA A O 1
ATOM 721 N N . GLY A 1 94 ? 11.000 11.536 -17.399 1.00 48.78 94 GLY A N 1
ATOM 722 C CA . GLY A 1 94 ? 11.272 11.159 -18.790 1.00 48.78 94 GLY A CA 1
ATOM 723 C C . GLY A 1 94 ? 12.304 12.076 -19.459 1.00 48.78 94 GLY A C 1
ATOM 724 O O . GLY A 1 94 ? 13.157 11.599 -20.204 1.00 48.78 94 GLY A O 1
ATOM 725 N N . SER A 1 95 ? 12.289 13.369 -19.129 1.00 50.69 95 SER A N 1
ATOM 726 C CA . SER A 1 95 ? 13.228 14.359 -19.669 1.00 50.69 95 SER A CA 1
ATOM 727 C C . SER A 1 95 ? 14.610 14.309 -19.010 1.00 50.69 95 SER A C 1
ATOM 729 O O . SER A 1 95 ? 15.601 14.527 -19.697 1.00 50.69 95 SER A O 1
ATOM 731 N N . ILE A 1 96 ? 14.695 14.004 -17.707 1.00 51.50 96 ILE A N 1
ATOM 732 C CA . ILE A 1 96 ? 15.975 13.951 -16.972 1.00 51.50 96 ILE A CA 1
ATOM 733 C C . ILE A 1 96 ? 16.668 12.587 -17.084 1.00 51.50 96 ILE A C 1
ATOM 735 O O . ILE A 1 96 ? 17.881 12.532 -17.252 1.00 51.50 96 ILE A O 1
ATOM 739 N N . PHE A 1 97 ? 15.913 11.487 -17.017 1.00 50.97 97 PHE A N 1
ATOM 740 C CA . PHE A 1 97 ? 16.451 10.119 -17.018 1.00 50.97 97 PHE A CA 1
ATOM 741 C C . PHE A 1 97 ? 16.365 9.426 -18.385 1.00 50.97 97 PHE A C 1
ATOM 743 O O . PHE A 1 97 ? 16.624 8.232 -18.490 1.00 50.97 97 PHE A O 1
ATOM 750 N N . GLY A 1 98 ? 16.024 10.163 -19.445 1.00 52.53 98 GLY A N 1
ATOM 751 C CA . GLY A 1 98 ? 16.203 9.694 -20.819 1.00 52.53 98 GLY A CA 1
ATOM 752 C C . GLY A 1 98 ? 15.098 8.797 -21.389 1.00 52.53 98 GLY A C 1
ATOM 753 O O . GLY A 1 98 ? 15.293 8.204 -22.444 1.00 52.53 98 GLY A O 1
ATOM 754 N N . PHE A 1 99 ? 13.919 8.730 -20.769 1.00 53.16 99 PHE A N 1
ATOM 755 C CA . PHE A 1 99 ? 12.749 8.068 -21.375 1.00 53.16 99 PHE A CA 1
ATOM 756 C C . PHE A 1 99 ? 11.945 8.986 -22.320 1.00 53.16 99 PHE A C 1
ATOM 758 O O . PHE A 1 99 ? 10.894 8.598 -22.823 1.00 53.16 99 PHE A O 1
ATOM 765 N N . GLY A 1 100 ? 12.423 10.213 -22.553 1.00 60.72 100 GLY A N 1
ATOM 766 C CA . GLY A 1 100 ? 11.929 11.154 -23.558 1.00 60.72 100 GLY A CA 1
ATOM 767 C C . GLY A 1 100 ? 12.794 11.191 -24.825 1.00 60.72 100 GLY A C 1
ATOM 768 O O . GLY A 1 100 ? 13.798 10.489 -24.942 1.00 60.72 100 GLY A O 1
ATOM 769 N N . LEU A 1 101 ? 12.430 12.062 -25.773 1.00 59.41 101 LEU A N 1
ATOM 770 C CA . LEU A 1 101 ? 13.057 12.148 -27.102 1.00 59.41 101 LEU A CA 1
ATOM 771 C C . LEU A 1 101 ? 14.591 12.305 -27.052 1.00 59.41 101 LEU A C 1
ATOM 773 O O . LEU A 1 101 ? 15.305 11.708 -27.854 1.00 59.41 101 LEU A O 1
ATOM 777 N N . GLY A 1 102 ? 15.098 13.075 -26.083 1.00 65.75 102 GLY A N 1
ATOM 778 C CA . GLY A 1 102 ? 16.534 13.309 -25.911 1.00 65.75 102 GLY A CA 1
ATOM 779 C C . GLY A 1 102 ? 17.318 12.063 -25.488 1.00 65.75 102 GLY A C 1
ATOM 780 O O . GLY A 1 102 ? 18.415 11.834 -25.991 1.00 65.75 102 GLY A O 1
ATOM 781 N N . GLY A 1 103 ? 16.753 11.222 -24.618 1.00 64.81 103 GLY A N 1
ATOM 782 C CA . GLY A 1 103 ? 17.418 9.985 -24.202 1.00 64.81 103 GLY A CA 1
ATOM 783 C C . GLY A 1 103 ? 17.378 8.899 -25.273 1.00 64.81 103 GLY A C 1
ATOM 784 O O . GLY A 1 103 ? 18.367 8.195 -25.451 1.00 64.81 103 GLY A O 1
ATOM 785 N N . LEU A 1 104 ? 16.303 8.835 -26.068 1.00 64.94 104 LEU A N 1
ATOM 786 C CA . LEU A 1 104 ? 16.251 7.966 -27.247 1.00 64.94 104 LEU A CA 1
ATOM 787 C C . LEU A 1 104 ? 17.314 8.359 -28.286 1.00 64.94 104 LEU A C 1
ATOM 789 O O . LEU A 1 104 ? 17.992 7.493 -28.837 1.00 64.94 104 LEU A O 1
ATOM 793 N N . ALA A 1 105 ? 17.501 9.661 -28.525 1.00 75.19 105 ALA A N 1
ATOM 794 C CA . ALA A 1 105 ? 18.549 10.152 -29.415 1.00 75.19 105 ALA A CA 1
ATOM 795 C C . ALA A 1 105 ? 19.953 9.800 -28.892 1.00 75.19 105 ALA A C 1
ATOM 797 O O . ALA A 1 105 ? 20.772 9.277 -29.645 1.00 75.19 105 ALA A O 1
ATOM 798 N N . ALA A 1 106 ? 20.213 10.017 -27.599 1.00 69.69 106 ALA A N 1
ATOM 799 C CA . ALA A 1 106 ? 21.492 9.675 -26.978 1.00 69.69 106 ALA A CA 1
ATOM 800 C C . ALA A 1 106 ? 21.780 8.162 -27.016 1.00 69.69 106 ALA A C 1
ATOM 802 O O . ALA A 1 106 ? 22.899 7.765 -27.337 1.00 69.69 106 ALA A O 1
ATOM 803 N N . TYR A 1 107 ? 20.772 7.321 -26.757 1.00 71.38 107 TYR A N 1
ATOM 804 C CA . TYR A 1 107 ? 20.883 5.866 -26.876 1.00 71.38 107 TYR A CA 1
ATOM 805 C C . TYR A 1 107 ? 21.240 5.440 -28.303 1.00 71.38 107 TYR A C 1
ATOM 807 O O . TYR A 1 107 ? 22.169 4.660 -28.487 1.00 71.38 107 TYR A O 1
ATOM 815 N N . ASN A 1 108 ? 20.558 5.983 -29.316 1.00 77.62 108 ASN A N 1
ATOM 816 C CA . ASN A 1 108 ? 20.836 5.644 -30.713 1.00 77.62 108 ASN A CA 1
ATOM 817 C C . ASN A 1 108 ? 22.248 6.070 -31.146 1.00 77.62 108 ASN A C 1
ATOM 819 O O . ASN A 1 108 ? 22.908 5.328 -31.869 1.00 77.62 108 ASN A O 1
ATOM 823 N N . ILE A 1 109 ? 22.741 7.220 -30.670 1.00 79.81 109 ILE A N 1
ATOM 824 C CA . ILE A 1 109 ? 24.120 7.667 -30.928 1.00 79.81 109 ILE A CA 1
ATOM 825 C C . ILE A 1 109 ? 25.124 6.727 -30.255 1.00 79.81 109 ILE A C 1
ATOM 827 O O . ILE A 1 109 ? 26.057 6.259 -30.902 1.00 79.81 109 ILE A O 1
ATOM 831 N N . ALA A 1 110 ? 24.927 6.416 -28.971 1.00 76.12 110 ALA A N 1
ATOM 832 C CA . ALA A 1 110 ? 25.812 5.519 -28.233 1.00 76.12 110 ALA A CA 1
ATOM 833 C C . ALA A 1 110 ? 25.830 4.103 -28.832 1.00 76.12 110 ALA A C 1
ATOM 835 O O . ALA A 1 110 ? 26.895 3.500 -28.939 1.00 76.12 110 ALA A O 1
ATOM 836 N N . LYS A 1 111 ? 24.671 3.599 -29.274 1.00 78.19 111 LYS A N 1
ATOM 837 C CA . LYS A 1 111 ? 24.545 2.315 -29.971 1.00 78.19 111 LYS A CA 1
ATOM 838 C C . LYS A 1 111 ? 25.312 2.319 -31.291 1.00 78.19 111 LYS A C 1
ATOM 840 O O . LYS A 1 111 ? 26.092 1.405 -31.514 1.00 78.19 111 LYS A O 1
ATOM 845 N N . GLY A 1 112 ? 25.160 3.366 -32.104 1.00 81.88 112 GLY A N 1
ATOM 846 C CA . GLY A 1 112 ? 25.901 3.495 -33.361 1.00 81.88 112 GLY A CA 1
ATOM 847 C C . GLY A 1 112 ? 27.417 3.553 -33.152 1.00 81.88 112 GLY A C 1
ATOM 848 O O . GLY A 1 112 ? 28.160 2.902 -33.874 1.00 81.88 112 GLY A O 1
ATOM 849 N N . ILE A 1 113 ? 27.888 4.271 -32.127 1.00 78.62 113 ILE A N 1
ATOM 850 C CA . ILE A 1 113 ? 29.319 4.308 -31.778 1.00 78.62 113 ILE A CA 1
ATOM 851 C C . ILE A 1 113 ? 29.806 2.932 -31.312 1.00 78.62 113 ILE A C 1
ATOM 853 O O . ILE A 1 113 ? 30.875 2.496 -31.723 1.00 78.62 113 ILE A O 1
ATOM 857 N N . HIS A 1 114 ? 29.037 2.245 -30.463 1.00 78.06 114 HIS A N 1
ATOM 858 C CA . HIS A 1 114 ? 29.389 0.906 -30.000 1.00 78.06 114 HIS A CA 1
ATOM 859 C C . HIS A 1 114 ? 29.479 -0.078 -31.168 1.00 78.06 114 HIS A C 1
ATOM 861 O O . HIS A 1 114 ? 30.454 -0.809 -31.249 1.00 78.06 114 HIS A O 1
ATOM 867 N N . GLU A 1 115 ? 28.499 -0.075 -32.073 1.00 80.25 115 GLU A N 1
ATOM 868 C CA . GLU A 1 115 ? 28.485 -0.936 -33.261 1.00 80.25 115 GLU A CA 1
ATOM 869 C C . GLU A 1 115 ? 29.727 -0.702 -34.130 1.00 80.25 115 GLU A C 1
ATOM 871 O O . GLU A 1 115 ? 30.412 -1.667 -34.447 1.00 80.25 115 GLU A O 1
ATOM 876 N N . VAL A 1 116 ? 30.103 0.560 -34.376 1.00 78.25 116 VAL A N 1
ATOM 877 C CA . VAL A 1 116 ? 31.331 0.918 -35.112 1.00 78.25 116 VAL A CA 1
ATOM 878 C C 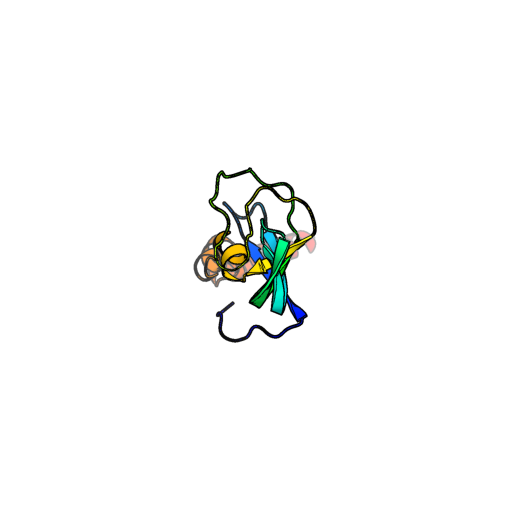. VAL A 1 116 ? 32.603 0.433 -34.407 1.00 78.25 116 VAL A C 1
ATOM 880 O O . VAL A 1 116 ? 33.523 -0.026 -35.067 1.00 78.25 116 VAL A O 1
ATOM 883 N N . ILE A 1 117 ? 32.673 0.519 -33.076 1.00 72.69 117 ILE A N 1
ATOM 884 C CA . ILE A 1 117 ? 33.841 0.052 -32.304 1.00 72.69 117 ILE A CA 1
ATOM 885 C C . ILE A 1 117 ? 33.932 -1.481 -32.282 1.00 72.69 117 ILE A C 1
ATOM 887 O O . ILE A 1 117 ? 35.022 -2.028 -32.159 1.00 72.69 117 ILE A O 1
ATOM 891 N N . THR A 1 118 ? 32.801 -2.182 -32.352 1.00 67.56 118 THR A N 1
ATOM 892 C CA . THR A 1 118 ? 32.757 -3.651 -32.289 1.00 67.56 118 THR A CA 1
ATOM 893 C C . THR A 1 118 ? 32.805 -4.344 -33.650 1.00 67.56 118 THR A C 1
ATOM 895 O O . THR A 1 118 ? 32.770 -5.572 -33.688 1.00 67.56 118 THR A O 1
ATOM 898 N N . GLU A 1 119 ? 32.860 -3.583 -34.745 1.00 59.91 119 GLU A N 1
ATOM 899 C CA . GLU A 1 119 ? 33.016 -4.095 -36.114 1.00 59.91 119 GLU A CA 1
ATOM 900 C C . GLU A 1 119 ? 34.484 -4.136 -36.606 1.00 59.91 119 GLU A C 1
ATOM 902 O O . GLU A 1 119 ? 34.704 -4.524 -37.755 1.00 59.91 119 GLU A O 1
ATOM 907 N N . ASP A 1 120 ? 35.470 -3.828 -35.745 1.00 49.12 120 ASP A N 1
ATOM 908 C CA . ASP A 1 120 ? 36.918 -4.042 -35.976 1.00 49.12 120 ASP A CA 1
ATOM 909 C C . ASP A 1 120 ? 37.456 -5.325 -35.302 1.00 49.12 120 ASP A C 1
ATOM 911 O O . ASP A 1 120 ? 37.243 -5.512 -34.077 1.00 49.12 120 ASP A O 1
#